Protein AF-A0A5S9RAC0-F1 (afdb_monomer)

Secondary structure (DSSP, 8-state):
---HHHHHHHHHHHHHHHHHTTSS-HHHHHHHHHHHHHHHHS----TTSTTHHHHHHHHHHHHHTT-S-HHHHHHHHHHHHHHHHS-TTSSS-PPPHHHHHHHHHHHTS--------

Mean predicted aligned error: 14.02 Å

Sequence (117 aa):
MSSPTELAIKAALGVAREVAEGTLAPAVLDAEVVEQCRGLVGQVIGPGDALWGLQCEVARGVLAAGGVPADELAEWLAVQRQGENAPCGARNGVPTNEQVAAEQRKANAPESTGDGQ

Structure (mmCIF, N/CA/C/O backbone):
data_AF-A0A5S9RAC0-F1
#
_entry.id   AF-A0A5S9RAC0-F1
#
loop_
_atom_site.group_PDB
_atom_site.id
_atom_site.type_symbol
_atom_site.label_atom_id
_atom_site.label_alt_id
_atom_site.label_comp_id
_atom_site.label_asym_id
_atom_site.label_entity_id
_atom_site.label_seq_id
_atom_site.pdbx_PDB_ins_code
_atom_site.Cartn_x
_atom_site.Cartn_y
_atom_site.Cartn_z
_atom_site.occupancy
_atom_site.B_iso_or_equiv
_atom_site.auth_seq_id
_atom_site.auth_comp_id
_atom_site.auth_asym_id
_atom_site.auth_atom_id
_atom_site.pdbx_PDB_model_num
ATOM 1 N N . MET A 1 1 ? 4.155 8.632 36.698 1.00 71.12 1 MET A N 1
ATOM 2 C CA . MET A 1 1 ? 4.104 8.393 35.240 1.00 71.12 1 MET A CA 1
ATOM 3 C C . MET A 1 1 ? 3.169 7.219 35.009 1.00 71.12 1 MET A C 1
ATOM 5 O O . MET A 1 1 ? 3.361 6.212 35.680 1.00 71.12 1 MET A O 1
ATOM 9 N N . SER A 1 2 ? 2.135 7.360 34.172 1.00 79.00 2 SER A N 1
ATOM 10 C CA . SER A 1 2 ? 1.259 6.225 33.831 1.00 79.00 2 SER A CA 1
ATOM 11 C C . SER A 1 2 ? 2.062 5.136 33.125 1.00 79.00 2 SER A C 1
ATOM 13 O O . SER A 1 2 ? 2.995 5.436 32.379 1.00 79.00 2 SER A O 1
ATOM 15 N N . SER A 1 3 ? 1.720 3.877 33.387 1.00 95.38 3 SER A N 1
ATOM 16 C CA . SER A 1 3 ? 2.384 2.747 32.729 1.00 95.38 3 SER A CA 1
ATOM 17 C C . SER A 1 3 ? 2.022 2.684 31.235 1.00 95.38 3 SER A C 1
ATOM 19 O O . SER A 1 3 ? 0.955 3.178 30.856 1.00 95.38 3 SER A O 1
ATOM 21 N N . PRO A 1 4 ? 2.845 2.045 30.379 1.00 93.38 4 PRO A N 1
ATOM 22 C CA . PRO A 1 4 ? 2.509 1.836 28.967 1.00 93.38 4 PRO A CA 1
ATOM 23 C C . PRO A 1 4 ? 1.139 1.172 28.770 1.00 93.38 4 PRO A C 1
ATOM 25 O O . PRO A 1 4 ? 0.360 1.595 27.920 1.00 93.38 4 PRO A O 1
ATOM 28 N N . THR A 1 5 ? 0.802 0.193 29.616 1.00 95.44 5 THR A N 1
ATOM 29 C CA . THR A 1 5 ? -0.504 -0.481 29.609 1.00 95.44 5 THR A CA 1
ATOM 30 C C . THR A 1 5 ? -1.647 0.482 29.922 1.00 95.44 5 THR A C 1
ATOM 32 O O . THR A 1 5 ?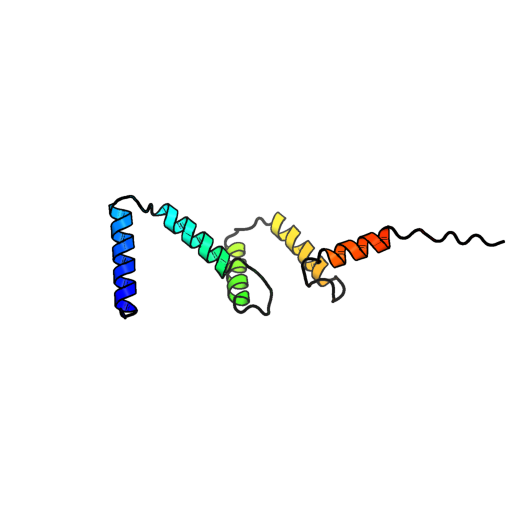 -2.676 0.469 29.255 1.00 95.44 5 THR A O 1
ATOM 35 N N . GLU A 1 6 ? -1.473 1.351 30.917 1.00 94.75 6 GLU A N 1
ATOM 36 C CA . GLU A 1 6 ? -2.493 2.328 31.305 1.00 94.75 6 GLU A CA 1
ATOM 37 C C . GLU A 1 6 ? -2.717 3.387 30.211 1.00 94.75 6 GLU A C 1
ATOM 39 O O . GLU A 1 6 ? -3.852 3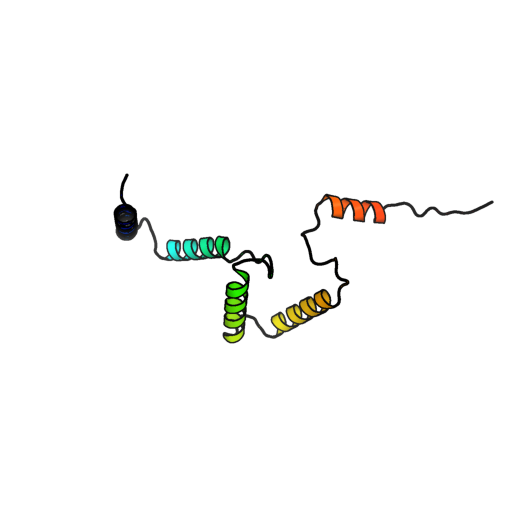.803 29.978 1.00 94.75 6 GLU A O 1
ATOM 44 N N . LEU A 1 7 ? -1.652 3.787 29.504 1.00 95.38 7 LEU A N 1
ATOM 45 C CA . LEU A 1 7 ? -1.745 4.668 28.337 1.00 95.38 7 LEU A CA 1
ATOM 46 C C . LEU A 1 7 ? -2.487 3.992 27.178 1.00 95.38 7 LEU A C 1
ATOM 48 O O . LEU A 1 7 ? -3.385 4.603 26.604 1.00 95.38 7 LEU A O 1
ATOM 52 N N . ALA A 1 8 ? -2.174 2.727 26.881 1.00 91.94 8 ALA A N 1
ATOM 53 C CA . ALA A 1 8 ? -2.845 1.967 25.829 1.00 91.94 8 ALA A CA 1
ATOM 54 C C . ALA A 1 8 ? -4.349 1.794 26.107 1.00 91.94 8 ALA A C 1
ATOM 56 O O . ALA A 1 8 ? -5.171 1.988 25.213 1.00 91.94 8 ALA A O 1
ATOM 57 N N . ILE A 1 9 ? -4.725 1.504 27.359 1.00 95.19 9 ILE A N 1
ATOM 58 C CA . ILE A 1 9 ? -6.134 1.390 27.767 1.00 95.19 9 ILE A CA 1
ATOM 59 C C . ILE A 1 9 ? -6.858 2.732 27.616 1.00 95.19 9 ILE A C 1
ATOM 61 O O . ILE A 1 9 ? -7.958 2.775 27.067 1.00 95.19 9 ILE A O 1
ATOM 65 N N . LYS A 1 10 ? -6.251 3.837 28.072 1.00 94.81 10 LYS A N 1
ATOM 66 C CA . LYS A 1 10 ? -6.843 5.178 27.927 1.00 94.81 10 LYS A CA 1
ATOM 67 C C . LYS A 1 10 ? -7.038 5.553 26.459 1.00 94.81 10 LYS A C 1
ATOM 69 O O . LYS A 1 10 ? -8.097 6.070 26.120 1.00 94.81 10 LYS A O 1
ATOM 74 N N . ALA A 1 11 ? -6.063 5.255 25.602 1.00 91.69 11 ALA A N 1
ATOM 75 C CA . ALA A 1 11 ? -6.174 5.489 24.166 1.00 91.69 11 ALA A CA 1
ATOM 76 C C . ALA A 1 11 ? -7.325 4.678 23.548 1.00 91.69 11 ALA A C 1
ATOM 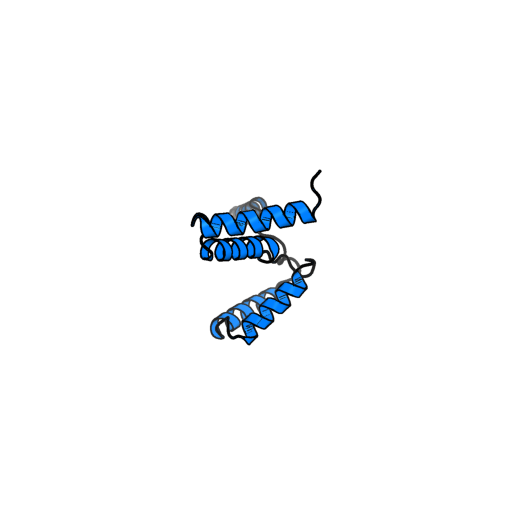78 O O . ALA A 1 11 ? -8.171 5.245 22.862 1.00 91.69 11 ALA A O 1
ATOM 79 N N . ALA A 1 12 ? -7.421 3.380 23.859 1.00 92.38 12 ALA A N 1
ATOM 80 C CA . ALA A 1 12 ? -8.491 2.521 23.350 1.00 92.38 12 ALA A CA 1
ATOM 81 C C . ALA A 1 12 ? -9.891 2.997 23.782 1.00 92.38 12 ALA A C 1
ATOM 83 O O . ALA A 1 12 ? -10.816 3.029 22.972 1.00 92.38 12 ALA A O 1
ATOM 84 N N . LEU A 1 13 ? -10.046 3.410 25.045 1.00 96.31 13 LEU A N 1
ATOM 85 C CA . LEU A 1 13 ? -11.306 3.964 25.548 1.00 96.31 13 LEU A CA 1
ATOM 86 C C . LEU A 1 13 ? -11.635 5.329 24.926 1.00 96.31 13 LEU A C 1
ATOM 88 O O . LEU A 1 13 ? -12.809 5.611 24.694 1.00 96.31 13 LEU A O 1
ATOM 92 N N . GLY A 1 14 ? -10.623 6.152 24.637 1.00 91.38 14 GLY A N 1
ATOM 93 C CA . GLY A 1 14 ? -10.780 7.408 23.902 1.00 91.38 14 GLY A CA 1
ATOM 94 C C . GLY A 1 14 ? -11.356 7.179 22.507 1.00 91.38 14 GLY A C 1
ATOM 95 O O . GLY A 1 14 ? -12.406 7.726 22.189 1.00 91.38 14 GLY A O 1
ATOM 96 N N . VAL A 1 15 ? -10.753 6.271 21.734 1.00 89.06 15 VAL A N 1
ATOM 97 C CA . VAL A 1 15 ? -11.245 5.897 20.396 1.00 89.06 15 VAL A CA 1
ATOM 98 C C . VAL A 1 15 ? -12.679 5.367 20.459 1.00 89.06 15 VAL A C 1
ATOM 100 O O . VAL A 1 15 ? -13.534 5.799 19.690 1.00 89.06 15 VAL A O 1
ATOM 103 N N . ALA A 1 16 ? -12.980 4.465 21.402 1.00 89.88 16 ALA A N 1
ATOM 104 C CA . ALA A 1 16 ? -14.331 3.922 21.560 1.00 89.88 16 ALA A CA 1
ATOM 105 C C . ALA A 1 16 ? -15.368 5.020 21.849 1.00 89.88 16 ALA A C 1
ATOM 107 O O . ALA A 1 16 ? -16.480 4.986 21.319 1.00 89.88 16 ALA A O 1
ATOM 108 N N . ARG A 1 17 ? -14.994 6.006 22.671 1.00 91.94 17 ARG A N 1
ATOM 109 C CA . ARG A 1 17 ? -15.837 7.156 22.992 1.00 91.94 17 ARG A CA 1
ATOM 110 C C . ARG A 1 17 ? -16.063 8.052 21.775 1.00 91.94 17 ARG A C 1
ATOM 112 O O . ARG A 1 17 ? -17.205 8.402 21.509 1.00 91.94 17 ARG A O 1
ATOM 119 N N . GLU A 1 18 ? -15.015 8.382 21.030 1.00 89.06 18 GLU A N 1
ATOM 120 C CA . GLU A 1 18 ? -15.109 9.244 19.844 1.00 89.06 18 GLU A CA 1
ATOM 121 C C . GLU A 1 18 ? -15.959 8.611 18.730 1.00 89.06 18 GLU A C 1
ATOM 123 O O . GLU A 1 18 ? -16.743 9.294 18.071 1.00 89.06 18 GLU A O 1
ATOM 128 N N . VAL A 1 19 ? -15.888 7.285 18.566 1.00 88.88 19 VAL A N 1
ATOM 129 C CA . VAL A 1 19 ? -16.780 6.553 17.652 1.00 88.88 19 VAL A CA 1
ATOM 130 C C . VAL A 1 19 ? -18.232 6.609 18.135 1.00 88.88 19 VAL A C 1
ATOM 132 O O . VAL A 1 19 ? -19.132 6.873 17.340 1.00 88.88 19 VAL A O 1
ATOM 135 N N . ALA A 1 20 ? -18.481 6.392 19.432 1.00 90.88 20 ALA A N 1
ATOM 136 C CA . ALA A 1 20 ? -19.831 6.432 19.999 1.00 90.88 20 ALA A CA 1
ATOM 137 C C . ALA A 1 20 ? -20.465 7.834 19.939 1.00 90.88 20 ALA A C 1
ATOM 139 O O . ALA A 1 20 ? -21.672 7.958 19.739 1.00 90.88 20 ALA A O 1
ATOM 140 N N . GLU A 1 21 ? -19.656 8.884 20.092 1.00 92.75 21 GLU A N 1
ATOM 141 C CA . GLU A 1 21 ? -20.069 10.288 19.977 1.00 92.75 21 GLU A CA 1
ATOM 142 C C . GLU A 1 21 ? -20.185 10.754 18.510 1.00 92.75 21 GLU A C 1
ATOM 144 O O . GLU A 1 21 ? -20.662 11.858 18.252 1.00 92.75 21 GLU A O 1
ATOM 149 N N . GLY A 1 22 ? -19.785 9.919 17.541 1.00 85.44 22 GLY A N 1
ATOM 150 C CA . GLY A 1 22 ? -19.820 10.231 16.110 1.00 85.44 22 GLY A CA 1
ATOM 151 C C . GLY A 1 22 ? -18.786 11.272 15.671 1.00 85.44 22 GLY A C 1
ATOM 152 O O . GLY A 1 22 ? -18.862 11.774 14.550 1.00 85.44 22 GLY A O 1
ATOM 153 N N . THR A 1 23 ? -17.828 11.608 16.536 1.00 88.19 23 THR A N 1
ATOM 154 C CA . THR A 1 23 ? -16.738 12.552 16.252 1.00 88.19 23 THR A CA 1
ATOM 155 C C . THR A 1 23 ? -15.594 11.893 15.485 1.00 88.19 23 THR A C 1
ATOM 157 O O . THR A 1 23 ? -14.847 12.584 14.795 1.00 88.19 23 THR A O 1
ATOM 160 N N . LEU A 1 24 ? -15.506 10.560 15.536 1.00 84.25 24 LEU A N 1
ATOM 161 C CA . LEU A 1 24 ? -14.583 9.749 14.752 1.00 84.25 24 LEU A CA 1
ATOM 162 C C . LEU A 1 24 ? -15.357 8.769 13.865 1.00 84.25 24 LEU A C 1
ATOM 164 O O . LEU A 1 24 ? -15.938 7.791 14.336 1.00 84.25 24 LEU A O 1
ATOM 168 N N . ALA A 1 25 ? -15.352 9.019 12.556 1.00 84.69 25 ALA A N 1
ATOM 169 C CA . ALA A 1 25 ? -15.906 8.086 11.582 1.00 84.69 25 ALA A CA 1
ATOM 170 C C . ALA A 1 25 ? -14.869 6.994 11.247 1.00 84.69 25 ALA A C 1
ATOM 172 O O . ALA A 1 25 ? -13.725 7.337 10.950 1.00 84.69 25 ALA A O 1
ATOM 173 N N . PRO A 1 26 ? -15.235 5.699 11.201 1.00 78.25 26 PRO A N 1
ATOM 174 C CA . PRO A 1 26 ? -14.289 4.620 10.887 1.00 78.25 26 PRO A CA 1
ATOM 175 C C . PRO A 1 26 ? -13.526 4.809 9.568 1.00 78.25 26 PRO A C 1
ATOM 177 O O . PRO A 1 26 ? -12.336 4.535 9.503 1.00 78.25 26 PRO A O 1
ATOM 180 N N . ALA A 1 27 ? -14.167 5.377 8.543 1.00 80.00 27 ALA A N 1
ATOM 181 C CA . ALA A 1 27 ? -13.507 5.678 7.270 1.00 80.00 27 ALA A CA 1
ATOM 182 C C . ALA A 1 27 ? -12.359 6.705 7.398 1.00 80.00 27 ALA A C 1
ATOM 184 O O . ALA A 1 27 ? -11.440 6.707 6.582 1.00 80.00 27 ALA A O 1
ATOM 185 N N . VAL A 1 28 ? -12.391 7.573 8.418 1.00 82.88 28 VAL A N 1
ATOM 186 C CA . VAL A 1 28 ? -11.295 8.512 8.718 1.00 82.88 28 VAL A CA 1
ATOM 187 C C . VAL A 1 28 ? -10.090 7.761 9.285 1.00 82.88 28 VAL A C 1
ATOM 189 O O . VAL A 1 28 ? -8.959 8.114 8.967 1.00 82.88 28 VAL A O 1
ATOM 192 N N . LEU A 1 29 ? -10.316 6.691 10.057 1.00 82.62 29 LEU A N 1
ATOM 193 C CA . LEU A 1 29 ? -9.233 5.836 10.549 1.00 82.62 29 LEU A CA 1
ATOM 194 C C . LEU A 1 29 ? -8.532 5.103 9.406 1.00 82.62 29 LEU A C 1
ATOM 196 O O . LEU A 1 29 ? -7.307 5.050 9.398 1.00 82.62 29 LEU A O 1
ATOM 200 N N . ASP A 1 30 ? -9.277 4.594 8.423 1.00 85.75 30 ASP A N 1
ATOM 201 C CA . ASP A 1 30 ? -8.674 3.938 7.256 1.00 85.75 30 ASP A CA 1
ATOM 202 C C . ASP A 1 30 ? -7.779 4.908 6.472 1.00 85.75 30 ASP A C 1
ATOM 204 O O . ASP A 1 30 ? -6.654 4.568 6.103 1.00 85.75 30 ASP A O 1
ATOM 208 N N . ALA A 1 31 ? -8.251 6.141 6.257 1.00 87.44 31 ALA A N 1
ATOM 209 C CA . ALA A 1 31 ? -7.471 7.179 5.589 1.00 87.44 31 ALA A CA 1
ATOM 210 C C . ALA A 1 31 ? -6.193 7.534 6.369 1.00 87.44 31 ALA A C 1
ATOM 212 O O . ALA A 1 31 ? -5.122 7.634 5.769 1.00 87.44 31 ALA A O 1
ATOM 213 N N . GLU A 1 32 ? -6.291 7.666 7.695 1.00 88.31 32 GLU A N 1
ATOM 214 C CA . GLU A 1 32 ? -5.144 7.936 8.565 1.00 88.31 32 GLU A CA 1
ATOM 215 C C . GLU A 1 32 ? -4.132 6.787 8.525 1.00 88.31 32 GLU A C 1
ATOM 217 O O . GLU A 1 32 ? -2.937 7.016 8.366 1.00 88.31 32 GLU A O 1
ATOM 222 N N . VAL A 1 33 ? -4.590 5.534 8.587 1.00 90.44 33 VAL A N 1
ATOM 223 C CA . VAL A 1 33 ? -3.708 4.362 8.483 1.00 90.44 33 VAL A CA 1
ATOM 224 C C . VAL A 1 33 ? -2.973 4.352 7.146 1.00 90.44 33 VAL A C 1
ATOM 226 O O . VAL A 1 33 ? -1.764 4.124 7.119 1.00 90.44 33 VAL A O 1
ATOM 229 N N . VAL A 1 34 ? -3.664 4.637 6.039 1.00 92.06 34 VAL A N 1
ATOM 230 C CA . VAL A 1 34 ? -3.029 4.724 4.716 1.00 92.06 34 VAL A CA 1
ATOM 231 C C . VAL A 1 34 ? -1.967 5.825 4.685 1.00 92.06 34 VAL A C 1
ATOM 233 O O . VAL A 1 34 ? -0.891 5.604 4.127 1.00 92.06 34 VAL A O 1
ATOM 236 N N . GLU A 1 35 ? -2.232 6.984 5.288 1.00 93.31 35 GLU A N 1
ATOM 237 C CA . GLU A 1 35 ? -1.264 8.082 5.363 1.00 93.31 35 GLU A CA 1
ATOM 238 C C . GLU A 1 35 ? -0.033 7.702 6.196 1.00 93.31 35 GLU A C 1
ATOM 240 O O . GLU A 1 35 ? 1.102 7.867 5.743 1.00 93.31 35 GLU A O 1
ATOM 245 N N . GLN A 1 36 ? -0.235 7.085 7.361 1.00 92.94 36 GLN A N 1
ATOM 246 C CA . GLN A 1 36 ? 0.858 6.588 8.197 1.00 92.94 36 GLN A CA 1
ATOM 247 C C . GLN A 1 36 ? 1.682 5.517 7.466 1.00 92.94 36 GLN A C 1
ATOM 249 O O . GLN A 1 36 ? 2.913 5.570 7.462 1.00 92.94 36 GLN A O 1
ATOM 254 N N . CYS A 1 37 ? 1.034 4.572 6.777 1.00 92.94 37 CYS A N 1
ATOM 255 C CA . CYS A 1 37 ? 1.723 3.579 5.954 1.00 92.94 37 CYS A CA 1
ATOM 256 C C . CYS A 1 37 ? 2.519 4.235 4.818 1.00 92.94 37 CYS A C 1
ATOM 258 O O . CYS A 1 37 ? 3.657 3.839 4.567 1.00 92.94 37 CYS A O 1
ATOM 260 N N . ARG A 1 38 ? 1.978 5.263 4.157 1.00 92.44 38 ARG A N 1
ATOM 261 C CA . ARG A 1 38 ? 2.702 6.024 3.129 1.00 92.44 38 ARG A CA 1
ATOM 262 C C . ARG A 1 38 ? 3.951 6.696 3.705 1.00 92.44 38 ARG A C 1
ATOM 264 O O . ARG A 1 38 ? 4.996 6.658 3.059 1.00 92.44 38 ARG A O 1
ATOM 271 N N . GLY A 1 39 ? 3.865 7.247 4.915 1.00 88.50 39 GLY A N 1
ATOM 272 C CA . GLY A 1 39 ? 5.011 7.825 5.617 1.00 88.50 39 GLY A CA 1
ATOM 273 C C . GLY A 1 39 ? 6.071 6.792 6.008 1.00 88.50 39 GLY A C 1
ATOM 274 O O . GLY A 1 39 ? 7.262 7.049 5.855 1.00 88.50 39 GLY A O 1
ATOM 275 N N . LEU A 1 40 ? 5.647 5.616 6.478 1.00 88.69 40 LEU A N 1
ATOM 276 C CA . LEU A 1 40 ? 6.551 4.582 6.986 1.00 88.69 40 LEU A CA 1
ATOM 277 C C . LEU A 1 40 ? 7.191 3.737 5.883 1.00 88.69 40 LEU A C 1
ATOM 279 O O . LEU A 1 40 ? 8.395 3.523 5.917 1.00 88.69 40 LEU A O 1
ATOM 283 N N . VAL A 1 41 ? 6.401 3.232 4.932 1.00 89.12 41 VAL A N 1
ATOM 284 C CA . VAL A 1 41 ? 6.859 2.264 3.916 1.00 89.12 41 VAL A CA 1
ATOM 285 C C . VAL A 1 41 ? 6.758 2.784 2.484 1.00 89.12 41 VAL A C 1
ATOM 287 O O . VAL A 1 41 ? 7.276 2.139 1.574 1.00 89.12 41 VAL A O 1
ATOM 290 N N . GLY A 1 42 ? 6.102 3.928 2.265 1.00 88.38 42 GLY A N 1
ATOM 291 C CA . GLY A 1 42 ? 5.893 4.491 0.928 1.00 88.38 42 GLY A CA 1
ATOM 292 C C . GLY A 1 42 ? 7.127 5.165 0.324 1.00 88.38 42 GLY A C 1
ATOM 293 O O . GLY A 1 42 ? 7.168 5.375 -0.885 1.00 88.38 42 GLY A O 1
ATOM 294 N N . GLN A 1 43 ? 8.140 5.485 1.134 1.00 90.50 43 GLN A N 1
ATOM 295 C CA . GLN A 1 43 ? 9.424 5.989 0.645 1.00 90.50 43 GLN A CA 1
ATOM 296 C C . GLN A 1 43 ? 10.341 4.821 0.274 1.00 90.50 43 GLN A C 1
ATOM 298 O O . GLN A 1 43 ? 10.686 4.002 1.121 1.00 90.50 43 GLN A O 1
ATOM 303 N N . VAL A 1 44 ? 10.746 4.748 -0.995 1.00 91.50 44 VAL A N 1
ATOM 304 C CA . VAL A 1 44 ? 11.605 3.680 -1.522 1.00 91.50 44 VAL A CA 1
ATOM 305 C C . VAL A 1 44 ? 12.986 4.257 -1.825 1.00 91.50 44 VAL A C 1
ATOM 307 O O . VAL A 1 44 ? 13.169 4.943 -2.829 1.00 91.50 44 VAL A O 1
ATOM 310 N N . ILE A 1 45 ? 13.957 3.998 -0.945 1.00 90.69 45 ILE A N 1
ATOM 311 C CA . ILE A 1 45 ? 15.316 4.555 -1.062 1.00 90.69 45 ILE A CA 1
ATOM 312 C C . ILE A 1 45 ? 16.229 3.633 -1.884 1.00 90.69 45 ILE A C 1
ATOM 314 O O . ILE A 1 45 ? 17.015 4.108 -2.703 1.00 90.69 45 ILE A O 1
ATOM 318 N N . GLY A 1 46 ? 16.136 2.315 -1.682 1.00 88.75 46 GLY A N 1
ATOM 319 C CA . GLY A 1 46 ? 16.954 1.326 -2.388 1.00 88.75 46 GLY A CA 1
ATOM 320 C C . GLY A 1 46 ? 17.414 0.157 -1.506 1.00 88.75 46 GLY A C 1
ATOM 321 O O . GLY A 1 46 ? 17.039 0.082 -0.339 1.00 88.75 46 GLY A O 1
ATOM 322 N N . PRO A 1 47 ? 18.282 -0.736 -2.022 1.00 91.06 47 PRO A N 1
ATOM 323 C CA . PRO A 1 47 ? 18.694 -1.973 -1.341 1.00 91.06 47 PRO A CA 1
ATOM 324 C C . PRO A 1 47 ? 19.370 -1.827 0.030 1.00 91.06 47 PRO A C 1
ATOM 326 O O . PRO A 1 47 ? 19.497 -2.816 0.745 1.00 91.06 47 PRO A O 1
ATOM 329 N N . GLY A 1 48 ? 19.842 -0.628 0.385 1.00 90.50 48 GLY A N 1
ATOM 330 C CA . GLY A 1 48 ? 20.422 -0.340 1.702 1.00 90.50 48 GLY A CA 1
ATOM 331 C C . GLY A 1 48 ? 19.394 0.015 2.781 1.00 90.50 48 GLY A C 1
ATOM 332 O O . GLY A 1 48 ? 19.769 0.164 3.941 1.00 90.50 48 GLY A O 1
ATOM 333 N N . ASP A 1 49 ? 18.124 0.173 2.413 1.00 91.31 49 ASP A N 1
ATOM 334 C CA . ASP A 1 49 ? 17.030 0.464 3.335 1.00 91.31 49 ASP A CA 1
ATOM 335 C C . ASP A 1 49 ? 16.596 -0.807 4.084 1.00 91.31 49 ASP A C 1
ATOM 337 O O . ASP A 1 49 ? 16.415 -1.870 3.485 1.00 91.31 49 ASP A O 1
ATOM 341 N N . ALA A 1 50 ? 16.375 -0.698 5.395 1.00 91.94 50 ALA A N 1
ATOM 342 C CA . ALA A 1 50 ? 15.863 -1.792 6.216 1.00 91.94 50 ALA A CA 1
ATOM 343 C C . ALA A 1 50 ? 14.476 -2.282 5.755 1.00 91.94 50 ALA A C 1
ATOM 345 O O . ALA A 1 50 ? 14.140 -3.450 5.955 1.00 91.94 50 ALA A O 1
ATOM 346 N N . LEU A 1 51 ? 13.681 -1.417 5.119 1.00 94.31 51 LEU A N 1
ATOM 347 C CA . LEU A 1 51 ? 12.349 -1.742 4.605 1.00 94.31 51 LEU A CA 1
ATOM 348 C C . LEU A 1 51 ? 12.365 -2.337 3.191 1.00 94.31 51 LEU A C 1
ATOM 350 O O . LEU A 1 51 ? 11.333 -2.828 2.730 1.00 94.31 51 LEU A O 1
ATOM 354 N N . TRP A 1 52 ? 13.517 -2.358 2.514 1.00 94.19 52 TRP A N 1
ATOM 355 C CA . TRP A 1 52 ? 13.625 -2.780 1.114 1.00 94.19 52 TRP A CA 1
ATOM 356 C C . TRP A 1 52 ? 13.075 -4.189 0.855 1.00 94.19 52 TRP A C 1
ATOM 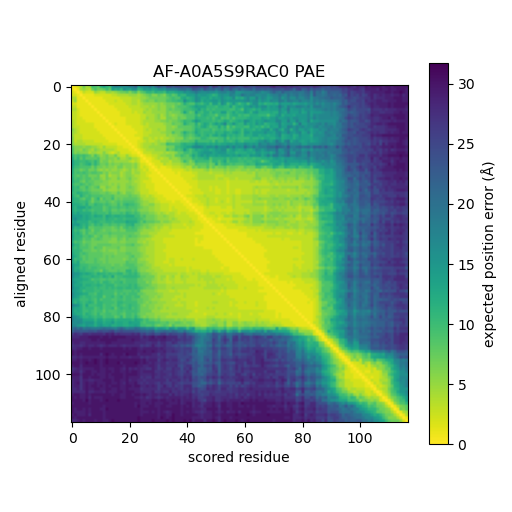358 O O . TRP A 1 52 ? 12.376 -4.426 -0.133 1.00 94.19 52 TRP A O 1
ATOM 368 N N . GLY A 1 53 ? 13.363 -5.131 1.760 1.00 95.88 53 GLY A N 1
ATOM 369 C CA . GLY A 1 53 ? 12.870 -6.507 1.666 1.00 95.88 53 GLY A CA 1
ATOM 370 C C . GLY A 1 53 ? 11.341 -6.573 1.659 1.00 95.88 53 GLY A C 1
ATOM 371 O O . GLY A 1 53 ? 10.757 -7.158 0.747 1.00 95.88 53 GLY A O 1
ATOM 372 N N . LEU A 1 54 ? 10.703 -5.889 2.615 1.00 95.50 54 LEU A N 1
ATOM 373 C CA . LEU A 1 54 ? 9.246 -5.791 2.719 1.00 95.50 54 LEU A CA 1
ATOM 374 C C . LEU A 1 54 ? 8.637 -5.121 1.479 1.00 95.50 54 LEU A C 1
ATOM 376 O O . LEU A 1 54 ? 7.650 -5.610 0.936 1.00 95.50 54 LEU A O 1
ATOM 380 N N . GLN A 1 55 ? 9.238 -4.036 0.988 1.00 95.94 55 GLN A N 1
ATOM 381 C CA . GLN A 1 55 ? 8.766 -3.335 -0.212 1.00 95.94 55 GLN A CA 1
ATOM 382 C C . GLN A 1 55 ? 8.790 -4.246 -1.446 1.00 95.94 55 GLN A C 1
ATOM 384 O O . GLN A 1 55 ? 7.832 -4.280 -2.218 1.00 95.94 55 GLN A O 1
ATOM 389 N N . CYS A 1 56 ? 9.849 -5.045 -1.602 1.00 96.44 56 CYS A N 1
ATOM 390 C CA . CYS A 1 56 ? 9.953 -6.037 -2.669 1.00 96.44 56 CYS A CA 1
ATOM 391 C C . CYS A 1 56 ? 8.904 -7.155 -2.538 1.00 96.44 56 CYS A C 1
ATOM 393 O O . CYS A 1 56 ? 8.368 -7.614 -3.546 1.00 96.44 56 CYS A O 1
ATOM 395 N N . GLU A 1 57 ? 8.606 -7.619 -1.324 1.00 97.38 57 GLU A N 1
ATOM 396 C CA . GLU A 1 57 ? 7.545 -8.604 -1.077 1.00 97.38 57 GLU A CA 1
ATOM 397 C C . GLU A 1 57 ? 6.161 -8.053 -1.432 1.00 97.38 57 GLU A C 1
ATOM 399 O O . GLU A 1 57 ? 5.424 -8.700 -2.179 1.00 97.38 57 GLU A O 1
ATOM 404 N N . VAL A 1 58 ? 5.844 -6.835 -0.984 1.00 95.50 58 VAL A N 1
ATOM 405 C CA . VAL A 1 58 ? 4.592 -6.144 -1.325 1.00 95.50 58 VAL A CA 1
ATOM 406 C C . VAL A 1 58 ? 4.470 -5.967 -2.836 1.00 95.50 58 VAL A C 1
ATOM 408 O O . VAL A 1 58 ? 3.445 -6.334 -3.405 1.00 95.50 58 VAL A O 1
ATOM 411 N N . ALA A 1 59 ? 5.522 -5.489 -3.509 1.00 95.44 59 ALA A N 1
ATOM 412 C CA . ALA A 1 59 ? 5.521 -5.311 -4.960 1.00 95.44 59 ALA A CA 1
ATOM 413 C C . ALA A 1 59 ? 5.236 -6.628 -5.701 1.00 95.44 59 ALA A C 1
ATOM 415 O O . ALA A 1 59 ? 4.389 -6.666 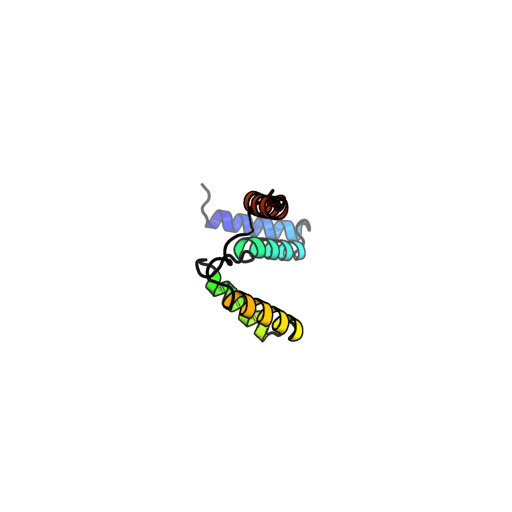-6.593 1.00 95.44 59 ALA A O 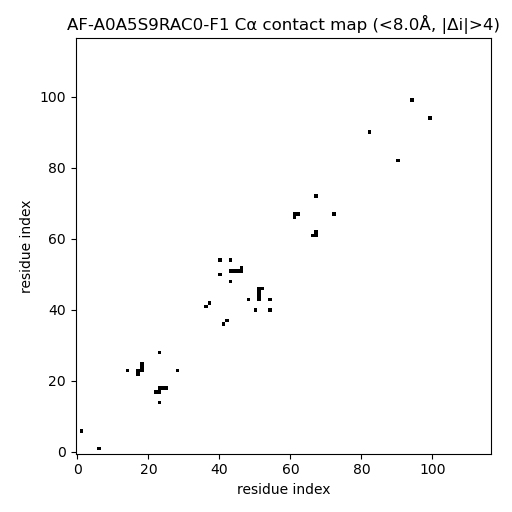1
ATOM 416 N N . ARG A 1 60 ? 5.871 -7.739 -5.301 1.00 97.62 60 ARG A N 1
ATOM 417 C CA . ARG A 1 60 ? 5.581 -9.063 -5.882 1.00 97.62 60 ARG A CA 1
ATOM 418 C C . ARG A 1 60 ? 4.138 -9.496 -5.634 1.00 97.62 60 ARG A C 1
ATOM 420 O O . ARG A 1 60 ? 3.516 -10.035 -6.545 1.00 97.62 60 ARG A O 1
ATOM 427 N N . GLY A 1 61 ? 3.607 -9.252 -4.436 1.00 98.00 61 GLY A N 1
ATOM 428 C CA . GLY A 1 61 ? 2.212 -9.540 -4.100 1.00 98.00 61 GLY A CA 1
ATOM 429 C C . GLY A 1 61 ? 1.226 -8.763 -4.975 1.00 98.00 61 GLY A C 1
ATOM 430 O O . GLY A 1 61 ? 0.297 -9.355 -5.520 1.00 98.00 61 GLY A O 1
ATOM 431 N N . VAL A 1 62 ? 1.469 -7.464 -5.180 1.00 96.88 62 VAL A N 1
ATOM 432 C CA . VAL A 1 62 ? 0.658 -6.604 -6.059 1.00 96.88 62 VAL A CA 1
ATOM 433 C C . VAL A 1 62 ? 0.671 -7.122 -7.496 1.00 96.88 62 VAL A C 1
ATOM 435 O O . VAL A 1 62 ? -0.388 -7.254 -8.106 1.00 96.88 62 VAL A O 1
ATOM 438 N N . LEU A 1 63 ? 1.844 -7.478 -8.028 1.00 96.81 63 LEU A N 1
ATOM 439 C CA . LEU A 1 63 ? 1.955 -8.038 -9.378 1.00 96.81 63 LEU A CA 1
ATOM 440 C C . LEU A 1 63 ? 1.237 -9.388 -9.503 1.00 96.81 63 LEU A C 1
ATOM 442 O O . LEU A 1 63 ? 0.515 -9.609 -10.472 1.00 96.81 63 LEU A O 1
ATOM 446 N N . ALA A 1 64 ? 1.379 -10.274 -8.513 1.00 97.00 64 ALA A N 1
ATOM 447 C CA . ALA A 1 64 ? 0.706 -11.574 -8.501 1.00 97.00 64 ALA A CA 1
ATOM 448 C C . ALA A 1 64 ? -0.826 -11.447 -8.446 1.00 97.00 64 ALA A C 1
ATOM 450 O O . ALA A 1 64 ? -1.533 -12.267 -9.028 1.00 97.00 64 ALA A O 1
ATOM 451 N N . ALA A 1 65 ? -1.337 -10.409 -7.781 1.00 97.88 65 ALA A N 1
ATOM 452 C CA . ALA A 1 65 ? -2.760 -10.089 -7.737 1.00 97.88 65 ALA A CA 1
ATOM 453 C C . ALA A 1 65 ? -3.270 -9.360 -8.998 1.00 97.88 65 ALA A C 1
ATOM 455 O O . ALA A 1 65 ? -4.459 -9.057 -9.080 1.00 97.88 65 ALA A O 1
ATOM 456 N N . GLY A 1 66 ? -2.399 -9.064 -9.973 1.00 96.50 66 GLY A N 1
ATOM 457 C CA . GLY A 1 66 ? -2.758 -8.322 -11.185 1.00 96.50 66 GLY A CA 1
ATOM 458 C C . GLY A 1 66 ? -2.987 -6.826 -10.952 1.00 96.50 66 GLY A C 1
ATOM 459 O O . GLY A 1 66 ? -3.716 -6.197 -11.712 1.00 96.50 66 GLY A O 1
ATOM 460 N N . GLY A 1 67 ? -2.394 -6.252 -9.901 1.00 96.69 67 GLY A N 1
ATOM 461 C CA . GLY A 1 67 ? -2.597 -4.852 -9.518 1.00 96.69 67 GLY A CA 1
ATOM 462 C C . GLY A 1 67 ? -1.972 -3.822 -10.466 1.00 96.69 67 GLY A C 1
ATOM 463 O O . GLY A 1 67 ? -2.314 -2.648 -10.373 1.00 96.69 67 GLY A O 1
ATOM 464 N N . VAL A 1 68 ? -1.090 -4.248 -11.377 1.00 96.81 68 VAL A N 1
ATOM 465 C CA . VAL A 1 68 ? -0.510 -3.409 -12.438 1.00 96.81 68 VAL A CA 1
ATOM 466 C C . VAL A 1 68 ? -0.802 -4.064 -13.793 1.00 96.81 68 VAL A C 1
ATOM 468 O O . VAL A 1 68 ? -0.488 -5.249 -13.959 1.00 96.81 68 VAL A O 1
ATOM 471 N N . PRO A 1 69 ? -1.394 -3.344 -14.764 1.00 96.62 69 PRO A N 1
ATOM 472 C CA . PRO A 1 69 ? -1.629 -3.869 -16.106 1.00 96.62 69 PRO A CA 1
ATOM 473 C C . PRO A 1 69 ? -0.335 -4.310 -16.802 1.00 96.62 69 PRO A C 1
ATOM 475 O O . PRO A 1 69 ? 0.729 -3.726 -16.607 1.00 96.62 69 PRO A O 1
ATOM 478 N N . ALA A 1 70 ? -0.431 -5.326 -17.662 1.00 96.56 70 ALA A N 1
ATOM 479 C CA . ALA A 1 70 ? 0.735 -5.885 -18.350 1.00 96.56 70 ALA A CA 1
ATOM 480 C C . ALA A 1 70 ? 1.459 -4.860 -19.242 1.00 96.56 70 ALA A C 1
ATOM 482 O O . ALA A 1 70 ? 2.688 -4.868 -19.296 1.00 96.56 70 ALA A O 1
ATOM 483 N N . ASP A 1 71 ? 0.709 -3.973 -19.899 1.00 97.31 71 ASP A N 1
ATOM 484 C CA . ASP A 1 71 ? 1.272 -2.939 -20.771 1.00 97.31 71 ASP A CA 1
ATOM 485 C C . ASP A 1 71 ? 2.108 -1.932 -19.967 1.00 97.31 71 ASP A C 1
ATOM 487 O O . ASP A 1 71 ? 3.244 -1.639 -20.333 1.00 97.31 71 ASP A O 1
ATOM 491 N N . GLU A 1 72 ? 1.609 -1.501 -18.804 1.00 97.25 72 GLU A N 1
ATOM 492 C CA . GLU A 1 72 ? 2.356 -0.631 -17.888 1.00 97.25 72 GLU A CA 1
ATOM 493 C C . GLU A 1 72 ? 3.614 -1.339 -17.350 1.00 97.25 72 GLU A C 1
ATOM 495 O O . GLU A 1 72 ? 4.700 -0.761 -17.303 1.00 97.25 72 GLU A O 1
ATOM 500 N N . LEU A 1 73 ? 3.519 -2.629 -17.005 1.00 96.75 73 LEU A N 1
ATOM 501 C CA . LEU A 1 73 ? 4.684 -3.404 -16.567 1.00 96.75 73 LEU A CA 1
ATOM 502 C C . LEU A 1 73 ? 5.755 -3.523 -17.667 1.00 96.75 73 LEU A C 1
ATOM 504 O O . LEU A 1 73 ? 6.952 -3.535 -17.365 1.00 96.75 73 LEU A O 1
ATOM 508 N N . ALA A 1 74 ? 5.350 -3.602 -18.937 1.00 97.06 74 ALA A N 1
ATOM 509 C CA . ALA A 1 74 ? 6.275 -3.638 -20.066 1.00 97.06 74 ALA A CA 1
ATOM 510 C C . ALA A 1 74 ? 7.057 -2.321 -20.210 1.00 97.06 74 ALA A C 1
ATOM 512 O O . ALA A 1 74 ? 8.262 -2.356 -20.482 1.00 97.06 74 ALA A O 1
ATOM 513 N N . GLU A 1 75 ? 6.413 -1.177 -19.963 1.00 97.56 75 GLU A N 1
ATOM 514 C CA . GLU A 1 75 ? 7.076 0.132 -19.928 1.00 97.56 75 GLU A CA 1
ATOM 515 C C . GLU A 1 75 ? 8.119 0.193 -18.806 1.00 97.56 75 GLU A C 1
ATOM 517 O O . GLU A 1 75 ? 9.282 0.532 -19.046 1.00 97.56 75 GLU A O 1
ATOM 522 N N . TRP A 1 76 ? 7.755 -0.233 -17.595 1.00 95.31 76 TRP A N 1
ATOM 523 C CA . TRP A 1 76 ? 8.686 -0.258 -16.464 1.00 95.31 76 TRP A CA 1
ATOM 524 C C . TRP A 1 76 ? 9.860 -1.218 -16.673 1.00 95.31 76 TRP A C 1
ATOM 526 O O . TRP A 1 76 ? 10.989 -0.911 -16.282 1.00 95.31 76 TRP A O 1
ATOM 536 N N . LEU A 1 77 ? 9.646 -2.349 -17.349 1.00 95.88 77 LEU A N 1
ATOM 537 C CA . LEU A 1 77 ? 10.732 -3.247 -17.742 1.00 95.88 77 LEU A CA 1
ATOM 538 C C . LEU A 1 77 ? 11.713 -2.566 -18.709 1.00 95.88 77 LEU A C 1
ATOM 540 O O . LEU A 1 77 ? 12.925 -2.767 -18.595 1.00 95.88 77 LEU A O 1
ATOM 544 N N . ALA A 1 78 ? 11.215 -1.764 -19.654 1.00 96.00 78 ALA A N 1
ATOM 545 C CA . ALA A 1 78 ? 12.068 -0.995 -20.555 1.00 96.00 78 ALA A CA 1
ATOM 546 C C . ALA A 1 78 ? 12.903 0.045 -19.785 1.00 96.00 78 ALA A C 1
ATOM 548 O O . ALA A 1 78 ? 14.118 0.110 -19.989 1.00 96.00 78 ALA A O 1
ATOM 549 N N . VAL A 1 79 ? 12.289 0.776 -18.845 1.00 94.50 79 VAL A N 1
ATOM 550 C CA . VAL A 1 79 ? 12.980 1.732 -17.956 1.00 94.50 79 VAL A CA 1
ATOM 551 C C . VAL A 1 79 ? 14.079 1.042 -17.145 1.00 94.50 79 VAL A C 1
ATOM 553 O O . VAL A 1 79 ? 15.217 1.514 -17.110 1.00 94.50 79 VAL A O 1
ATOM 556 N N . GLN A 1 80 ? 13.772 -0.107 -16.539 1.00 92.81 80 GLN A N 1
ATOM 557 C CA . GLN A 1 80 ? 14.732 -0.877 -15.749 1.00 92.81 80 GLN A CA 1
ATOM 558 C C . GLN A 1 80 ? 15.939 -1.305 -16.595 1.00 92.81 80 GLN A C 1
ATOM 560 O O . GLN A 1 80 ? 17.084 -1.058 -16.209 1.00 92.81 80 GLN A O 1
ATOM 565 N N . ARG A 1 81 ? 15.699 -1.875 -17.783 1.00 94.56 81 ARG A N 1
ATOM 566 C CA . ARG A 1 81 ? 16.764 -2.279 -18.717 1.00 94.56 81 ARG A CA 1
ATOM 567 C C . ARG A 1 81 ? 17.610 -1.092 -19.163 1.00 94.56 81 ARG A C 1
ATOM 569 O O . ARG A 1 81 ? 18.827 -1.209 -19.268 1.00 94.56 81 ARG A O 1
ATOM 576 N N . GLN A 1 82 ? 16.993 0.056 -19.429 1.00 92.88 82 GLN A N 1
ATOM 577 C CA . GLN A 1 82 ? 17.729 1.271 -19.769 1.00 92.88 82 GLN A CA 1
ATOM 578 C C . GLN A 1 82 ? 18.637 1.712 -18.610 1.00 92.88 82 GLN A C 1
ATOM 580 O O . GLN A 1 82 ? 19.796 2.051 -18.840 1.00 92.88 82 GLN A O 1
ATOM 585 N N . GLY A 1 83 ? 18.149 1.654 -17.368 1.00 86.56 83 GLY A N 1
ATOM 586 C CA . GLY A 1 83 ? 18.933 1.982 -16.176 1.00 86.56 83 GLY A CA 1
ATOM 587 C C . GLY A 1 83 ? 20.078 1.002 -15.893 1.00 86.56 83 GLY A C 1
ATOM 588 O O . GLY A 1 83 ? 21.139 1.415 -15.425 1.00 86.56 83 GLY A O 1
ATOM 589 N N . GLU A 1 84 ? 19.894 -0.284 -16.188 1.00 85.69 84 GLU A N 1
ATOM 590 C CA . GLU A 1 84 ? 20.935 -1.318 -16.085 1.00 85.69 84 GLU A CA 1
ATOM 591 C C . GLU A 1 84 ? 22.042 -1.142 -17.128 1.00 85.69 84 GLU A C 1
ATOM 593 O O . GLU A 1 84 ? 23.209 -1.376 -16.823 1.00 85.69 84 GLU A O 1
ATOM 598 N N . ASN A 1 85 ? 21.686 -0.671 -18.324 1.00 78.06 85 ASN A N 1
ATOM 599 C CA . ASN A 1 85 ? 22.625 -0.400 -19.412 1.00 78.06 85 ASN A CA 1
ATOM 600 C C . ASN A 1 85 ? 23.286 0.991 -19.328 1.00 78.06 85 ASN A C 1
ATOM 602 O O . ASN A 1 85 ? 24.197 1.283 -20.104 1.00 78.06 85 ASN A O 1
ATOM 606 N N . ALA A 1 86 ? 22.848 1.861 -18.411 1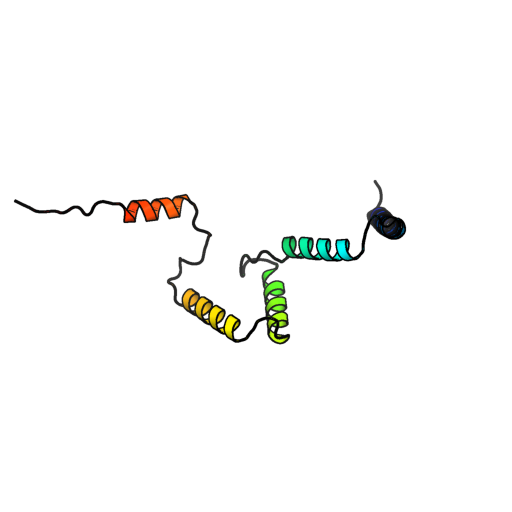.00 67.81 86 ALA A N 1
ATOM 607 C CA . ALA A 1 86 ? 23.466 3.164 -18.194 1.00 67.81 86 ALA A CA 1
ATOM 608 C C . ALA A 1 86 ? 24.824 3.012 -17.473 1.00 67.81 86 ALA A C 1
ATOM 610 O O . ALA A 1 86 ? 24.917 2.235 -16.517 1.00 67.81 86 ALA A O 1
ATOM 611 N N . PRO A 1 87 ? 25.876 3.759 -17.873 1.00 51.38 87 PRO A N 1
ATOM 612 C CA . PRO A 1 87 ? 27.177 3.678 -17.218 1.00 51.38 87 PRO A CA 1
ATOM 613 C C . PRO A 1 87 ? 27.055 3.934 -15.708 1.00 51.38 87 PRO A C 1
ATOM 615 O O . PRO A 1 87 ? 26.382 4.878 -15.281 1.00 51.38 87 PRO A O 1
ATOM 618 N N . CYS A 1 88 ? 27.701 3.076 -14.905 1.00 45.03 88 CYS A N 1
ATOM 619 C CA . CYS A 1 88 ? 27.743 3.147 -13.440 1.00 45.03 88 CYS A CA 1
ATOM 620 C C . CYS A 1 88 ? 28.110 4.565 -12.971 1.00 45.03 88 CYS A C 1
ATOM 622 O O . CYS A 1 88 ? 29.275 4.951 -13.003 1.00 45.03 88 CYS A O 1
ATOM 624 N N . GLY A 1 89 ? 27.112 5.340 -12.547 1.00 51.19 89 GLY A N 1
ATOM 625 C CA . GLY A 1 89 ? 27.298 6.709 -12.061 1.00 51.19 89 GLY A CA 1
ATOM 626 C C . GLY A 1 89 ? 26.048 7.587 -12.132 1.00 51.19 89 GLY A C 1
ATOM 627 O O . GLY A 1 89 ? 25.930 8.518 -11.347 1.00 51.19 89 GLY A O 1
ATOM 628 N N . ALA A 1 90 ? 25.088 7.279 -13.011 1.00 50.88 90 ALA A N 1
ATOM 629 C CA . ALA A 1 90 ? 23.904 8.130 -13.205 1.00 50.88 90 ALA A CA 1
ATOM 630 C C . ALA A 1 90 ? 22.729 7.840 -12.249 1.00 50.88 90 ALA A C 1
ATOM 632 O O . ALA A 1 90 ? 21.807 8.642 -12.138 1.00 50.88 90 ALA A O 1
ATOM 633 N N . ARG A 1 91 ? 22.731 6.695 -11.556 1.00 51.00 91 ARG A N 1
ATOM 634 C CA . ARG A 1 91 ? 21.656 6.311 -10.630 1.00 51.00 91 ARG A CA 1
ATOM 635 C C . ARG A 1 91 ? 22.033 6.675 -9.201 1.00 51.00 91 ARG A C 1
ATOM 637 O O . ARG A 1 91 ? 22.296 5.770 -8.429 1.00 51.00 91 ARG A O 1
ATOM 644 N N . ASN A 1 92 ? 22.127 7.966 -8.877 1.00 52.72 92 ASN A N 1
ATOM 645 C CA . ASN A 1 92 ? 22.057 8.462 -7.497 1.00 52.72 92 ASN A CA 1
ATOM 646 C C . ASN A 1 92 ? 21.745 9.968 -7.483 1.00 52.72 92 ASN A C 1
ATOM 648 O O . ASN A 1 92 ? 22.587 10.781 -7.854 1.00 52.72 92 ASN A O 1
ATOM 652 N N . GLY A 1 93 ? 20.555 10.310 -6.980 1.00 46.78 93 GLY A N 1
ATOM 653 C CA . GLY A 1 93 ? 20.162 11.663 -6.585 1.00 46.78 93 GLY A CA 1
ATOM 654 C C . GLY A 1 93 ? 19.253 12.381 -7.580 1.00 46.78 93 GLY A C 1
ATOM 655 O O . GLY A 1 93 ? 19.581 12.514 -8.755 1.00 46.78 93 GLY A O 1
ATOM 656 N N . VAL A 1 94 ? 18.126 12.905 -7.083 1.00 52.31 94 VAL A N 1
ATOM 657 C CA . VAL A 1 94 ? 17.476 14.072 -7.698 1.00 52.31 94 VAL A CA 1
ATOM 658 C C . VAL A 1 94 ? 18.585 15.106 -7.930 1.00 52.31 94 VAL A C 1
ATOM 660 O O . VAL A 1 94 ? 19.255 15.455 -6.952 1.00 52.31 94 VAL A O 1
ATOM 663 N N . PRO A 1 95 ? 18.842 15.554 -9.172 1.00 52.31 95 PRO A N 1
ATOM 664 C CA . PRO A 1 95 ? 19.916 16.499 -9.418 1.00 52.31 95 PRO A CA 1
ATOM 665 C C . PRO A 1 95 ? 19.629 17.763 -8.613 1.00 52.31 95 PRO A C 1
ATOM 667 O O . PRO A 1 95 ? 18.532 18.321 -8.681 1.00 52.31 95 PRO A O 1
ATOM 670 N N . THR A 1 96 ? 20.589 18.199 -7.803 1.00 59.50 96 THR A N 1
ATOM 671 C CA . THR A 1 96 ? 20.425 19.449 -7.060 1.00 59.50 96 THR A CA 1
ATOM 672 C C . THR A 1 96 ? 20.342 20.609 -8.054 1.00 59.50 96 THR A C 1
ATOM 674 O O . THR 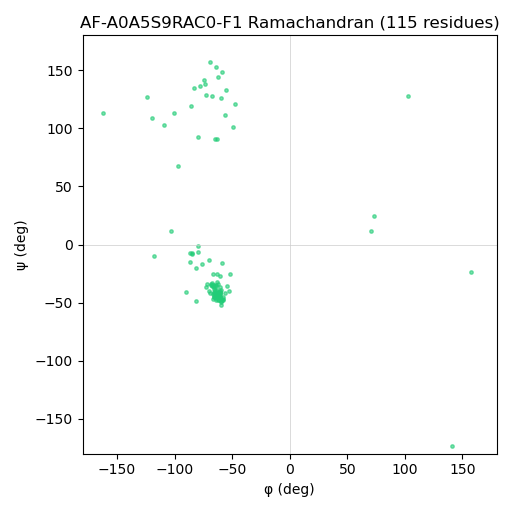A 1 96 ? 20.913 20.549 -9.146 1.00 59.50 96 THR A O 1
ATOM 677 N N . ASN A 1 97 ? 19.658 21.699 -7.687 1.00 63.28 97 ASN A N 1
ATOM 678 C CA . ASN A 1 97 ? 19.537 22.892 -8.544 1.00 63.28 97 ASN A CA 1
ATOM 679 C C . ASN A 1 97 ? 20.898 23.408 -9.053 1.00 63.28 97 ASN A C 1
ATOM 681 O O . ASN A 1 97 ? 20.978 24.026 -10.111 1.00 63.28 97 ASN A O 1
ATOM 685 N N . GLU A 1 98 ? 21.975 23.126 -8.322 1.00 61.22 98 GLU A N 1
ATOM 686 C CA . GLU A 1 98 ? 23.347 23.477 -8.680 1.00 61.22 98 GLU A CA 1
ATOM 687 C C . GLU A 1 98 ? 23.903 22.627 -9.838 1.00 61.22 98 GLU A C 1
ATOM 689 O O . GLU A 1 98 ? 24.578 23.155 -10.722 1.00 61.22 98 GLU A O 1
ATOM 694 N N . GLN A 1 99 ? 23.552 21.339 -9.901 1.00 61.12 99 GLN A N 1
ATOM 695 C CA . GLN A 1 99 ? 23.911 20.447 -11.009 1.00 61.12 99 GLN A CA 1
ATOM 696 C C . GLN A 1 99 ? 23.139 20.811 -12.283 1.00 61.12 99 GLN A C 1
ATOM 698 O O . GLN A 1 99 ? 23.726 20.888 -13.360 1.00 61.12 99 GLN A O 1
ATOM 703 N N . VAL A 1 100 ? 21.852 21.151 -12.152 1.00 66.00 100 VAL A N 1
ATOM 704 C CA . VAL A 1 100 ? 21.027 21.636 -13.275 1.00 66.00 100 VAL A CA 1
ATOM 705 C C . VAL A 1 100 ? 21.565 22.966 -13.823 1.00 66.00 100 VAL A C 1
ATOM 707 O O . VAL A 1 100 ? 21.675 23.144 -15.038 1.00 66.00 100 VAL A O 1
ATOM 710 N N . ALA A 1 101 ? 21.977 23.882 -12.940 1.00 69.94 101 ALA A N 1
ATOM 711 C CA . ALA A 1 101 ? 22.562 25.163 -13.331 1.00 69.94 101 ALA A CA 1
ATOM 712 C C . ALA A 1 101 ? 23.940 25.015 -14.004 1.00 69.94 101 ALA A C 1
ATOM 714 O O . ALA A 1 101 ? 24.279 25.802 -14.891 1.00 69.94 101 ALA A O 1
ATOM 715 N N . ALA A 1 102 ? 24.743 24.024 -13.607 1.00 68.44 102 ALA A N 1
ATOM 716 C CA . ALA A 1 102 ? 26.036 23.742 -14.229 1.00 68.44 102 ALA A CA 1
ATOM 717 C C . ALA A 1 102 ? 25.885 23.183 -15.656 1.00 68.44 102 ALA A C 1
ATOM 719 O O . ALA A 1 102 ? 26.598 23.622 -16.563 1.00 68.44 102 ALA A O 1
ATOM 720 N N . GLU A 1 103 ? 24.920 22.284 -15.873 1.00 69.62 103 GLU A N 1
ATOM 721 C CA . GLU A 1 103 ? 24.595 21.732 -17.195 1.00 69.62 103 GLU A CA 1
ATOM 722 C C . GLU A 1 103 ? 24.118 22.840 -18.154 1.00 69.62 103 GLU A C 1
ATOM 724 O O . GLU A 1 103 ? 24.588 22.953 -19.287 1.00 69.62 103 GLU A O 1
ATOM 729 N N . GLN A 1 104 ? 23.256 23.740 -17.664 1.00 68.19 104 GLN A N 1
ATOM 730 C CA . GLN A 1 104 ? 22.751 24.887 -18.425 1.00 68.19 104 GLN A CA 1
ATOM 731 C C . GLN A 1 104 ? 23.848 25.901 -18.772 1.00 68.19 104 GLN A C 1
ATOM 733 O O . GLN A 1 104 ? 23.848 26.445 -19.873 1.00 68.19 104 GLN A O 1
ATOM 738 N N . ARG A 1 105 ? 24.825 26.139 -17.884 1.00 73.19 105 ARG A N 1
ATOM 739 C CA . ARG A 1 105 ? 25.980 27.007 -18.192 1.00 73.19 105 ARG A CA 1
ATOM 740 C C . ARG A 1 105 ? 26.889 26.412 -19.264 1.00 73.19 105 ARG A C 1
ATOM 742 O O . ARG A 1 105 ? 27.413 27.165 -20.077 1.00 73.19 105 ARG A O 1
ATOM 749 N N . LYS A 1 106 ? 27.058 25.085 -19.287 1.00 69.81 106 LYS A N 1
ATOM 750 C CA . LYS A 1 106 ? 27.795 24.387 -20.353 1.00 69.81 106 LYS A CA 1
ATOM 751 C C . LYS A 1 106 ? 27.073 24.473 -21.694 1.00 69.81 106 LYS A C 1
ATOM 753 O O . LYS A 1 106 ? 27.722 24.729 -22.700 1.00 69.81 106 LYS A O 1
ATOM 758 N N . ALA A 1 107 ? 25.752 24.305 -21.697 1.00 64.94 107 ALA A N 1
ATOM 759 C CA . ALA A 1 107 ? 24.941 24.408 -22.908 1.00 64.94 107 ALA A CA 1
ATOM 760 C C . ALA A 1 107 ? 24.905 25.831 -23.496 1.00 64.94 107 ALA A C 1
ATOM 762 O O . ALA A 1 107 ? 24.696 25.989 -24.693 1.00 64.94 107 ALA A O 1
ATOM 763 N N . ASN A 1 108 ? 25.122 26.857 -22.666 1.00 63.09 108 ASN A N 1
ATOM 764 C CA . ASN A 1 108 ? 25.071 28.266 -23.065 1.00 63.09 108 ASN A CA 1
ATOM 765 C C . ASN A 1 108 ? 26.461 28.911 -23.235 1.00 63.09 108 ASN A C 1
ATOM 767 O O . ASN A 1 108 ? 26.566 30.136 -23.316 1.00 63.09 108 ASN A O 1
ATOM 771 N N . ALA A 1 109 ? 27.536 28.115 -23.241 1.00 62.94 109 ALA A N 1
ATOM 772 C CA . ALA A 1 109 ? 28.873 28.618 -23.532 1.00 62.94 109 ALA A CA 1
ATOM 773 C C . ALA A 1 109 ? 28.984 28.938 -25.037 1.00 62.94 109 ALA A C 1
ATOM 775 O O . ALA A 1 109 ? 28.646 28.080 -25.853 1.00 62.94 109 ALA A O 1
ATOM 776 N N . PRO A 1 110 ? 29.439 30.142 -25.432 1.00 59.59 110 PRO A N 1
ATOM 777 C CA . PRO A 1 110 ? 29.544 30.489 -26.843 1.00 59.59 110 PRO A CA 1
ATOM 778 C C . PRO A 1 110 ? 30.624 29.630 -27.506 1.00 59.59 110 PRO A C 1
ATOM 780 O O . PRO A 1 110 ? 31.758 29.576 -27.022 1.00 59.59 110 PRO A O 1
ATOM 783 N N . GLU A 1 111 ? 30.282 28.968 -28.615 1.00 57.59 111 GLU A N 1
ATOM 784 C CA . GLU A 1 111 ? 31.270 28.322 -29.478 1.00 57.59 111 GLU A CA 1
ATOM 785 C C . GLU A 1 111 ? 32.288 29.382 -29.909 1.00 57.59 111 GLU A C 1
ATOM 787 O O . GLU A 1 111 ? 31.969 30.327 -30.634 1.00 57.59 111 GLU A O 1
ATOM 792 N N . SER A 1 112 ? 33.521 29.246 -29.418 1.00 54.84 112 SER A N 1
ATOM 793 C CA . SER A 1 112 ? 34.649 30.046 -29.874 1.00 54.84 112 SER A CA 1
ATOM 794 C C . SER A 1 112 ? 34.896 29.696 -31.336 1.00 54.84 112 SER A C 1
ATOM 796 O O . SER A 1 112 ? 35.636 28.764 -31.646 1.00 54.84 112 SER A O 1
ATOM 798 N N . THR A 1 113 ? 34.253 30.451 -32.225 1.00 51.94 113 THR A N 1
ATOM 799 C CA . THR A 1 113 ? 34.575 30.518 -33.649 1.00 51.94 113 THR A CA 1
ATOM 800 C C . THR A 1 113 ? 35.985 31.083 -33.744 1.00 51.94 1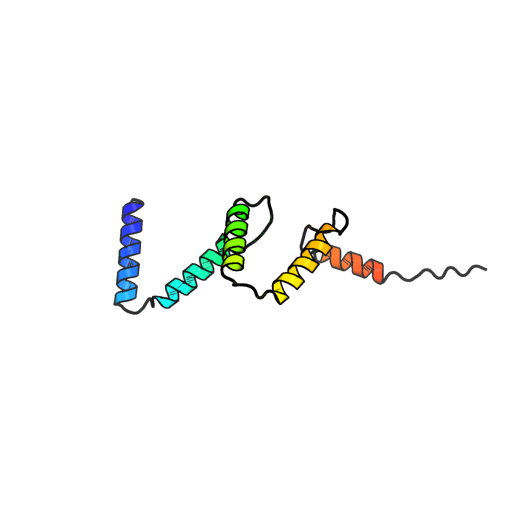13 THR A C 1
ATOM 802 O O . THR A 1 113 ? 36.205 32.291 -33.692 1.00 51.94 113 THR A O 1
ATOM 805 N N . GLY A 1 114 ? 36.961 30.182 -33.752 1.00 56.50 114 GLY A N 1
ATOM 806 C CA . GLY A 1 114 ? 38.331 30.507 -34.091 1.00 56.50 114 GLY A CA 1
ATOM 807 C C . GLY A 1 114 ? 38.435 30.584 -35.602 1.00 56.50 114 GLY A C 1
ATOM 808 O O . GLY A 1 114 ? 38.680 29.562 -36.230 1.00 56.50 114 GLY A O 1
ATOM 809 N N . ASP A 1 115 ? 38.271 31.778 -36.161 1.00 48.53 115 ASP A N 1
ATOM 810 C CA . ASP A 1 115 ? 38.751 32.066 -37.509 1.00 48.53 115 ASP A CA 1
ATOM 811 C C . ASP A 1 115 ? 40.060 32.839 -37.391 1.00 48.53 115 ASP A C 1
ATOM 813 O O . ASP A 1 115 ? 40.125 33.951 -36.863 1.00 48.53 115 ASP A O 1
ATOM 817 N N . GLY A 1 116 ? 41.130 32.178 -37.825 1.00 55.19 116 GLY A N 1
ATOM 818 C CA . GLY A 1 116 ? 42.442 32.778 -37.954 1.00 55.19 116 GLY A CA 1
ATOM 819 C C . GLY A 1 116 ? 42.517 33.701 -39.164 1.00 55.19 116 GLY A C 1
ATOM 820 O O . GLY A 1 116 ? 42.021 33.365 -40.238 1.00 55.19 116 GLY A O 1
ATOM 821 N N . GLN A 1 117 ? 43.223 34.816 -38.989 1.00 44.84 117 GLN A N 1
ATOM 822 C CA . GLN A 1 117 ? 44.150 35.375 -39.972 1.00 44.84 117 GLN A CA 1
ATOM 823 C C . GLN A 1 117 ? 45.131 36.326 -39.293 1.00 44.84 117 GLN A C 1
ATOM 825 O O . GLN A 1 117 ? 44.690 37.108 -38.422 1.00 44.84 117 GLN A O 1
#

Foldseek 3Di:
DDDPVRVVVVVVVVVVVCVVVVVDDVVVVVVVVVVVCCVPQVDQDDPVDPCNVVNVVVVVVCVVVVVDPPVVVVVVVVVVVVVVPDPPPPPDDDDPPVNVVVVVVVVPDDDPPDDDD

Solvent-accessible surface area (backbone atoms only — not comparable to full-atom values): 7306 Å² total; per-residue (Å²): 131,82,50,74,67,57,51,52,52,52,51,53,52,48,54,54,47,32,43,73,71,63,78,42,56,71,70,56,52,55,53,49,51,52,51,52,46,42,70,71,65,61,67,83,89,46,89,88,41,91,58,37,66,60,52,53,52,51,51,51,51,39,53,74,72,58,72,57,57,69,70,61,51,52,53,54,51,51,54,50,53,52,60,70,70,44,71,95,76,77,90,70,73,84,75,50,74,66,57,55,50,51,53,52,53,63,73,66,54,78,82,81,80,80,78,87,131

pLDDT: mean 82.66, std 16.06, range [44.84, 98.0]

Nearest PDB structures (foldseek):
  6olz-assembly1_Ah  TM=2.375E-01  e=8.149E+00  Homo sapiens

Organism: Mycolicibacterium vanbaalenii (NCBI:txid110539)

Radius of gyration: 25.77 Å; Cα contacts (8 Å, |Δi|>4): 25; chains: 1; bounding box: 64×47×75 Å